Protein AF-A0A950E683-F1 (afdb_monomer_lite)

pLDDT: mean 84.36, std 10.85, range [48.56, 94.44]

Structure (mmCIF, N/CA/C/O backbone):
data_AF-A0A950E683-F1
#
_entry.id   AF-A0A950E683-F1
#
loop_
_atom_site.group_PDB
_atom_site.id
_atom_site.type_symbol
_atom_site.label_atom_id
_atom_site.label_alt_id
_atom_site.label_comp_id
_atom_site.label_asym_id
_atom_site.label_entity_id
_atom_site.label_seq_id
_atom_site.pdbx_PDB_ins_code
_atom_site.Cartn_x
_atom_site.Cartn_y
_atom_site.Cartn_z
_atom_site.occupancy
_atom_site.B_iso_or_equiv
_atom_site.auth_seq_id
_atom_site.auth_comp_id
_atom_site.auth_asym_id
_atom_site.auth_atom_id
_atom_site.pdbx_PDB_model_num
ATOM 1 N N . MET A 1 1 ? -3.945 24.195 -5.633 1.00 48.56 1 MET A N 1
ATOM 2 C CA . MET A 1 1 ? -3.855 22.769 -5.256 1.00 48.56 1 MET A CA 1
ATOM 3 C C . MET A 1 1 ? -3.554 21.998 -6.530 1.00 48.56 1 MET A C 1
ATOM 5 O O . MET A 1 1 ? -4.287 22.185 -7.491 1.00 48.56 1 MET A O 1
ATOM 9 N N . LYS A 1 2 ? -2.437 21.269 -6.608 1.00 57.09 2 LYS A N 1
ATOM 10 C CA . LYS A 1 2 ? -2.063 20.522 -7.818 1.00 57.09 2 LYS A CA 1
ATOM 11 C C . LYS A 1 2 ? -2.545 19.085 -7.633 1.00 57.09 2 LYS A C 1
ATOM 13 O O . LYS A 1 2 ? -2.053 18.400 -6.746 1.00 57.09 2 LYS A O 1
ATOM 18 N N . GLU A 1 3 ? -3.543 18.675 -8.403 1.00 70.06 3 GLU A N 1
ATOM 19 C CA . GLU A 1 3 ? -4.022 17.294 -8.418 1.00 70.06 3 GLU A CA 1
ATOM 20 C C . GLU A 1 3 ? -3.090 16.468 -9.311 1.00 70.06 3 GLU A C 1
ATOM 22 O O . GLU A 1 3 ? -2.815 16.848 -10.450 1.00 70.06 3 GLU A O 1
ATOM 27 N N . LEU A 1 4 ? -2.543 15.378 -8.773 1.00 67.19 4 LEU A N 1
ATOM 28 C CA . LEU A 1 4 ? -1.697 14.446 -9.512 1.00 67.19 4 LEU A CA 1
ATOM 29 C C . LEU A 1 4 ? -2.489 13.159 -9.714 1.00 67.19 4 LEU A C 1
ATOM 31 O O . LEU A 1 4 ? -2.828 12.480 -8.748 1.00 67.19 4 LEU A O 1
ATOM 35 N N . GLN A 1 5 ? -2.779 12.841 -10.971 1.00 79.75 5 GLN A N 1
ATOM 36 C CA . GLN A 1 5 ? -3.411 11.588 -11.365 1.00 79.75 5 GLN A CA 1
ATOM 37 C C . GLN A 1 5 ? -2.402 10.750 -12.149 1.00 79.75 5 GLN A C 1
ATOM 39 O O . GLN A 1 5 ? -1.662 11.272 -12.983 1.00 79.75 5 GLN A O 1
ATOM 44 N N . GLY A 1 6 ? -2.374 9.449 -11.876 1.00 78.19 6 GLY A N 1
ATOM 45 C CA . GLY A 1 6 ? -1.516 8.489 -12.558 1.00 78.19 6 GLY A CA 1
ATOM 46 C C . GLY A 1 6 ? -2.258 7.179 -12.773 1.00 78.19 6 GLY A C 1
ATOM 47 O O . GLY A 1 6 ? -3.101 6.791 -11.964 1.00 78.19 6 GLY A O 1
ATOM 48 N N . ARG A 1 7 ? -1.951 6.500 -13.877 1.00 87.56 7 ARG A N 1
ATOM 49 C CA . ARG A 1 7 ? -2.482 5.176 -14.195 1.00 87.56 7 ARG A CA 1
ATOM 50 C C . ARG A 1 7 ? -1.352 4.307 -14.727 1.00 87.56 7 ARG A C 1
ATOM 52 O O . ARG A 1 7 ? -0.610 4.742 -15.600 1.00 87.56 7 ARG A O 1
ATOM 59 N N . ALA A 1 8 ? -1.273 3.084 -14.223 1.00 84.31 8 ALA A N 1
ATOM 60 C CA . ALA A 1 8 ? -0.429 2.024 -14.754 1.00 84.31 8 ALA A CA 1
ATOM 61 C C . ALA A 1 8 ? -1.294 0.784 -15.001 1.00 84.31 8 ALA A C 1
ATOM 63 O O . ALA A 1 8 ? -2.303 0.576 -14.322 1.00 84.31 8 ALA A O 1
ATOM 64 N N . THR A 1 9 ? -0.921 -0.012 -15.995 1.00 88.12 9 THR A N 1
ATOM 65 C CA . THR A 1 9 ? -1.601 -1.258 -16.359 1.00 88.12 9 THR A CA 1
ATOM 66 C C . THR A 1 9 ? -0.556 -2.308 -16.692 1.00 88.12 9 THR A C 1
ATOM 68 O O . THR A 1 9 ? 0.447 -1.986 -17.325 1.00 88.12 9 THR A O 1
ATOM 71 N N . GLY A 1 10 ? -0.808 -3.549 -16.291 1.00 87.25 10 GLY A N 1
ATOM 72 C CA . GLY A 1 10 ? -0.002 -4.709 -16.651 1.00 87.25 10 GLY A CA 1
ATOM 73 C C . GLY A 1 10 ? -0.911 -5.896 -16.944 1.00 87.25 10 GLY A C 1
ATOM 74 O O . GLY A 1 10 ? -2.031 -5.956 -16.432 1.00 87.25 10 GLY A O 1
ATOM 75 N N . GLU A 1 11 ? -0.430 -6.810 -17.778 1.00 90.75 11 GLU A N 1
ATOM 76 C CA . GLU A 1 11 ? -1.111 -8.058 -18.116 1.00 90.75 11 GLU A CA 1
ATOM 77 C C . GLU A 1 11 ? -0.348 -9.226 -17.490 1.00 90.75 11 GLU A C 1
ATOM 79 O O . GLU A 1 11 ? 0.883 -9.263 -17.519 1.00 90.75 11 GLU A O 1
ATOM 84 N N . LEU A 1 12 ? -1.087 -10.158 -16.892 1.00 88.88 12 LEU A N 1
ATOM 85 C CA . LEU A 1 12 ? -0.560 -11.362 -16.260 1.00 88.88 12 LEU A CA 1
ATOM 86 C C . LEU A 1 12 ? -1.354 -12.557 -16.780 1.00 88.88 12 LEU A C 1
ATOM 88 O O . LEU A 1 12 ? -2.584 -12.508 -16.811 1.00 88.88 12 LEU A O 1
ATOM 92 N N . ASP A 1 13 ? -0.657 -13.631 -17.143 1.00 94.44 13 ASP A N 1
ATOM 93 C CA . ASP A 1 13 ? -1.272 -14.910 -17.513 1.00 94.44 13 ASP A CA 1
ATOM 94 C C . ASP A 1 13 ? -1.593 -15.727 -16.250 1.00 94.44 13 ASP 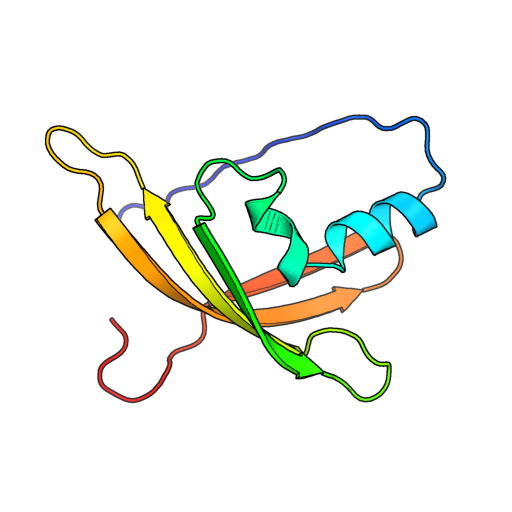A C 1
ATOM 96 O O . ASP A 1 13 ? -1.003 -16.770 -15.979 1.00 94.44 13 ASP A O 1
ATOM 100 N N . LEU A 1 14 ? -2.465 -15.169 -15.404 1.00 92.44 14 LEU A N 1
ATOM 101 C CA . LEU A 1 14 ? -2.913 -15.754 -14.141 1.00 92.44 14 LEU A CA 1
ATOM 102 C C . LEU A 1 14 ? -4.431 -15.575 -13.980 1.00 92.44 14 LEU A C 1
ATOM 104 O O . LEU A 1 14 ? -4.993 -14.581 -14.458 1.00 92.44 14 LEU A O 1
ATOM 108 N N . PRO A 1 15 ? -5.122 -16.485 -13.268 1.00 93.38 15 PRO A N 1
ATOM 109 C CA . PRO A 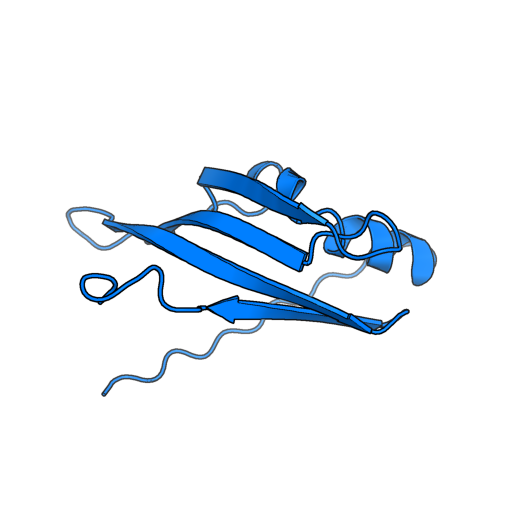1 15 ? -6.528 -16.304 -12.929 1.00 93.38 15 PRO A CA 1
ATOM 110 C C . PRO A 1 15 ? -6.773 -14.986 -12.168 1.00 93.38 15 PRO A C 1
ATOM 112 O O . PRO A 1 15 ? -5.956 -14.605 -11.325 1.00 93.38 15 PRO A O 1
ATOM 115 N N . PRO A 1 16 ? -7.924 -14.310 -12.366 1.00 91.25 16 PRO A N 1
ATOM 116 C CA . PRO A 1 16 ? -8.223 -13.044 -11.690 1.00 91.25 16 PRO A CA 1
ATOM 117 C C . PRO A 1 16 ? -8.117 -13.095 -10.161 1.00 91.25 16 PRO A C 1
ATOM 119 O O . PRO A 1 16 ? -7.703 -12.115 -9.546 1.00 91.25 16 PRO A O 1
ATOM 122 N N . ASP A 1 17 ? -8.458 -14.229 -9.546 1.00 91.12 17 ASP A N 1
ATOM 123 C CA . ASP A 1 17 ? -8.343 -14.403 -8.096 1.00 91.12 17 ASP A CA 1
ATOM 124 C C . ASP A 1 17 ? -6.883 -14.421 -7.620 1.00 91.12 17 ASP A C 1
ATOM 126 O O . ASP A 1 17 ? -6.589 -13.881 -6.558 1.00 91.12 17 ASP A O 1
ATOM 130 N N . GLU A 1 18 ? -5.953 -14.965 -8.407 1.00 91.56 18 GLU A N 1
ATOM 131 C CA . GLU A 1 18 ? -4.523 -14.954 -8.075 1.00 91.56 18 GLU A CA 1
ATOM 132 C C . GLU A 1 18 ? -3.925 -13.556 -8.251 1.00 91.56 18 GLU A C 1
ATOM 134 O O . GLU A 1 18 ? -3.213 -13.069 -7.371 1.00 91.56 18 GLU A O 1
ATOM 139 N N . CYS A 1 19 ? -4.299 -12.855 -9.328 1.00 91.25 19 CYS A N 1
ATOM 140 C CA . CYS A 1 19 ? -3.980 -11.436 -9.506 1.00 91.25 19 CYS A CA 1
ATOM 141 C C . CYS A 1 19 ? -4.496 -10.592 -8.333 1.00 91.25 19 CYS A C 1
ATOM 143 O O . CYS A 1 19 ? -3.810 -9.691 -7.848 1.00 91.25 19 CYS A O 1
ATOM 145 N N . PHE A 1 20 ? -5.700 -10.899 -7.847 1.00 91.19 20 PHE A N 1
ATOM 146 C CA . PHE A 1 20 ? -6.263 -10.239 -6.682 1.00 91.19 20 PHE A CA 1
ATOM 147 C C . PHE A 1 20 ? -5.438 -10.497 -5.420 1.00 91.19 20 PHE A C 1
ATOM 149 O O . PHE A 1 20 ? -5.190 -9.548 -4.681 1.00 91.19 20 PHE A O 1
ATOM 156 N N . GLU A 1 21 ? -5.008 -11.734 -5.153 1.00 90.38 21 GLU A N 1
ATOM 157 C CA . GLU A 1 21 ? -4.170 -12.025 -3.980 1.00 90.38 21 GLU A CA 1
ATOM 158 C C . GLU A 1 21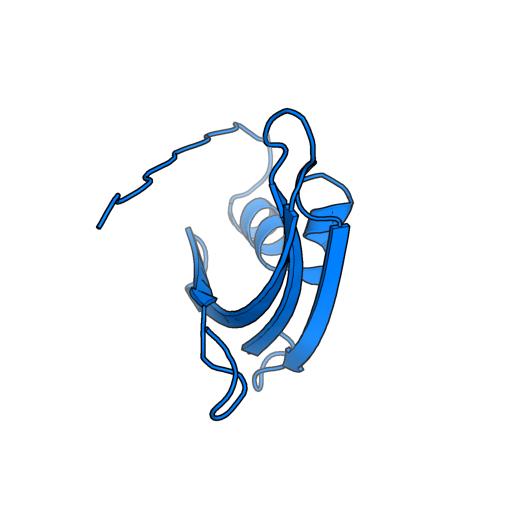 ? -2.815 -11.306 -4.045 1.00 90.38 21 GLU A C 1
ATOM 160 O O . GLU A 1 21 ? -2.361 -10.784 -3.027 1.00 90.38 21 GLU A O 1
ATOM 165 N N . L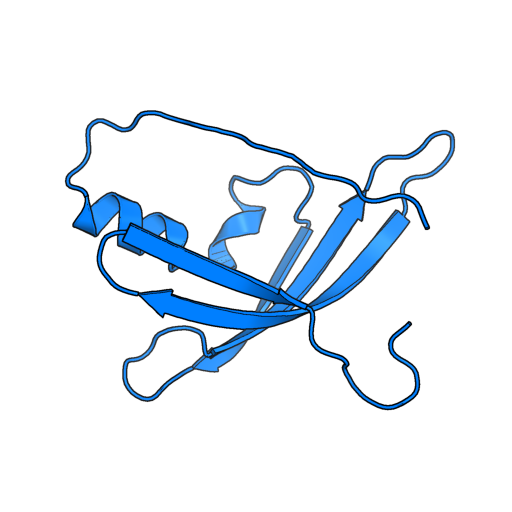EU A 1 22 ? -2.204 -11.204 -5.234 1.00 89.50 22 LEU A N 1
ATOM 166 C CA . LEU A 1 22 ? -0.964 -10.443 -5.437 1.00 89.50 22 LEU A CA 1
ATOM 167 C C . LEU A 1 22 ? -1.131 -8.972 -5.048 1.00 89.50 22 LEU A C 1
ATOM 169 O O . LEU A 1 22 ? -0.313 -8.422 -4.313 1.00 89.50 22 LEU A O 1
ATOM 173 N N . LEU A 1 23 ? -2.213 -8.345 -5.509 1.00 90.00 23 LEU A N 1
ATOM 174 C CA . LEU A 1 23 ? -2.519 -6.961 -5.161 1.00 90.00 23 LEU A CA 1
ATOM 175 C C . LEU A 1 23 ? -2.964 -6.834 -3.689 1.00 90.00 23 LEU A C 1
ATOM 177 O O . LEU A 1 23 ? -2.739 -5.808 -3.057 1.00 90.00 23 LEU A O 1
ATOM 181 N N . ALA A 1 24 ? -3.622 -7.843 -3.111 1.00 90.81 24 ALA A N 1
ATOM 182 C CA . ALA A 1 24 ? -4.129 -7.777 -1.737 1.00 90.81 24 ALA A CA 1
ATOM 183 C C . ALA A 1 24 ? -3.011 -7.859 -0.689 1.00 90.81 24 ALA A C 1
ATOM 185 O O . ALA A 1 24 ? -3.198 -7.378 0.433 1.00 90.81 24 ALA A O 1
ATOM 186 N N . ALA A 1 25 ? -1.865 -8.437 -1.055 1.00 91.00 25 ALA A N 1
ATOM 187 C CA . ALA A 1 25 ? -0.661 -8.530 -0.238 1.00 91.00 25 ALA A CA 1
ATOM 188 C C . ALA A 1 25 ? 0.121 -7.202 -0.232 1.00 91.00 25 ALA A C 1
ATOM 190 O O . ALA A 1 25 ? 1.252 -7.118 -0.715 1.00 91.00 25 ALA A O 1
ATOM 191 N N . VAL A 1 26 ? -0.496 -6.144 0.303 1.00 91.94 26 VAL A N 1
ATOM 192 C CA . VAL A 1 26 ? 0.057 -4.775 0.307 1.00 91.94 26 VAL A CA 1
ATOM 193 C C . VAL A 1 26 ? 1.426 -4.680 0.983 1.00 91.94 26 VAL A C 1
ATOM 195 O O . VAL A 1 26 ? 2.249 -3.860 0.594 1.00 91.94 26 VAL A O 1
ATOM 198 N N . GLU A 1 27 ? 1.707 -5.542 1.961 1.00 92.19 27 GLU A N 1
ATOM 199 C CA . GLU A 1 27 ? 3.002 -5.644 2.638 1.00 92.19 27 GLU A CA 1
ATOM 200 C C . GLU A 1 27 ? 4.153 -6.032 1.704 1.00 92.19 27 GLU A C 1
ATOM 202 O O . GLU A 1 27 ? 5.306 -5.733 1.996 1.00 92.19 27 GLU A O 1
ATOM 207 N N . ARG A 1 28 ? 3.841 -6.667 0.570 1.00 93.25 28 ARG A N 1
ATOM 208 C CA . ARG A 1 28 ? 4.813 -7.107 -0.437 1.00 93.25 28 ARG A CA 1
ATOM 209 C C . ARG A 1 28 ? 5.019 -6.097 -1.557 1.00 93.25 28 ARG A C 1
ATOM 211 O O . ARG A 1 28 ? 5.788 -6.350 -2.474 1.00 93.25 28 ARG A O 1
ATOM 218 N N . TYR A 1 29 ? 4.327 -4.961 -1.524 1.00 93.00 29 TYR A N 1
ATOM 219 C CA . TYR A 1 29 ? 4.477 -3.930 -2.550 1.00 93.00 29 TYR A CA 1
ATOM 220 C C . TYR A 1 29 ? 5.922 -3.434 -2.720 1.00 93.00 29 TYR A C 1
ATOM 222 O O . TYR A 1 29 ? 6.310 -3.229 -3.868 1.00 93.00 29 TYR A O 1
ATOM 230 N N . PRO A 1 30 ? 6.750 -3.289 -1.663 1.00 93.75 30 PRO A N 1
ATOM 231 C CA . PRO A 1 30 ? 8.157 -2.921 -1.833 1.00 93.75 30 PRO A CA 1
ATOM 232 C C . PRO A 1 30 ? 8.964 -3.880 -2.719 1.00 93.75 30 PRO A C 1
ATOM 234 O O . PRO A 1 30 ? 9.968 -3.467 -3.293 1.00 93.75 30 PRO A O 1
ATOM 237 N N . ASP A 1 31 ? 8.523 -5.133 -2.878 1.00 92.94 31 ASP A N 1
ATOM 238 C CA . ASP A 1 31 ? 9.211 -6.119 -3.716 1.00 92.94 31 ASP A CA 1
ATOM 239 C C . ASP A 1 31 ? 9.124 -5.770 -5.216 1.00 92.94 31 ASP A C 1
ATOM 241 O O . ASP A 1 31 ? 9.935 -6.250 -6.006 1.00 92.94 31 ASP A O 1
ATOM 245 N N . TRP A 1 32 ? 8.127 -4.976 -5.633 1.00 88.62 32 TRP A N 1
ATOM 246 C CA . TRP A 1 32 ? 7.832 -4.738 -7.055 1.00 88.62 32 TRP A CA 1
ATOM 247 C C . TRP A 1 32 ? 7.342 -3.320 -7.402 1.00 88.62 32 TRP A C 1
ATOM 249 O O . TRP A 1 32 ? 7.185 -3.004 -8.580 1.00 88.62 32 TRP A O 1
ATOM 259 N N . ILE A 1 33 ? 7.132 -2.441 -6.417 1.00 87.38 33 ILE A N 1
ATOM 260 C CA . ILE A 1 33 ? 6.810 -1.022 -6.613 1.00 87.38 33 ILE A CA 1
ATOM 261 C C . ILE A 1 33 ? 8.024 -0.175 -6.224 1.00 87.38 33 ILE A C 1
ATOM 263 O O . ILE A 1 33 ? 8.264 0.081 -5.048 1.00 87.38 33 ILE A O 1
ATOM 267 N N . GLU A 1 34 ? 8.756 0.327 -7.219 1.00 86.94 34 GLU A N 1
ATOM 268 C CA . GLU A 1 34 ? 10.070 0.974 -7.042 1.00 86.94 34 GLU A CA 1
ATOM 269 C C . GLU A 1 34 ? 10.094 2.160 -6.062 1.00 86.94 34 GLU A C 1
ATOM 271 O O . GLU A 1 34 ? 11.086 2.391 -5.368 1.00 86.94 34 GLU A O 1
ATOM 276 N N . PHE A 1 35 ? 9.011 2.934 -6.000 1.00 87.19 35 PHE A N 1
ATOM 277 C CA . PHE A 1 35 ? 8.906 4.094 -5.113 1.00 87.19 35 PHE A CA 1
ATOM 278 C C . PHE A 1 35 ? 8.415 3.738 -3.703 1.00 87.19 35 PHE A C 1
ATOM 280 O O . PHE A 1 35 ? 8.435 4.590 -2.818 1.00 87.19 35 PHE A O 1
ATOM 287 N N . MET A 1 36 ? 7.970 2.505 -3.457 1.00 89.88 36 MET A N 1
ATOM 288 C CA . MET A 1 36 ? 7.503 2.066 -2.145 1.00 89.88 36 MET A CA 1
ATOM 289 C C . MET A 1 36 ? 8.651 1.400 -1.389 1.00 89.88 36 MET A C 1
ATOM 291 O O . MET A 1 36 ? 9.147 0.356 -1.788 1.00 89.88 36 MET A O 1
ATOM 295 N N . ARG A 1 37 ? 9.103 2.022 -0.300 1.00 91.56 37 ARG A N 1
ATOM 296 C CA . ARG A 1 37 ? 10.271 1.554 0.461 1.00 91.56 37 ARG A CA 1
ATOM 297 C C . ARG A 1 37 ? 9.912 0.515 1.504 1.00 91.56 37 ARG A C 1
ATOM 299 O O . ARG A 1 37 ? 10.613 -0.475 1.652 1.00 91.56 37 ARG A O 1
ATOM 306 N N . GLU A 1 38 ? 8.827 0.756 2.224 1.00 93.06 38 GLU A N 1
ATOM 307 C CA . GLU A 1 38 ? 8.393 -0.093 3.328 1.00 93.06 38 GLU A CA 1
ATOM 308 C C . GLU A 1 38 ? 6.872 -0.093 3.392 1.00 93.06 38 GLU A C 1
ATOM 310 O O . GLU A 1 38 ? 6.235 0.932 3.125 1.00 93.06 38 GLU A O 1
ATOM 315 N N . VAL A 1 39 ? 6.299 -1.229 3.787 1.00 93.88 39 VAL A N 1
ATOM 316 C CA . VAL A 1 39 ? 4.887 -1.347 4.146 1.00 93.88 39 VAL A CA 1
ATOM 317 C C . VAL A 1 39 ? 4.760 -2.234 5.377 1.00 93.88 39 VAL A C 1
ATOM 319 O O . VAL A 1 39 ? 5.255 -3.355 5.412 1.00 93.88 39 VAL A O 1
ATOM 322 N N . GLU A 1 40 ? 4.054 -1.738 6.383 1.00 93.56 40 GLU A N 1
ATOM 323 C CA . GLU A 1 40 ? 3.746 -2.447 7.617 1.00 93.56 40 GLU A CA 1
ATOM 324 C C . GLU A 1 40 ? 2.231 -2.503 7.804 1.00 93.56 40 GLU A C 1
ATOM 326 O O . GLU A 1 40 ? 1.558 -1.473 7.869 1.00 93.56 40 GLU A O 1
ATOM 331 N N . VAL A 1 41 ? 1.675 -3.708 7.911 1.00 92.19 41 VAL A N 1
ATOM 332 C CA . VAL A 1 41 ? 0.245 -3.902 8.181 1.00 92.19 41 VAL A CA 1
ATOM 333 C C . VAL A 1 41 ? -0.006 -3.737 9.678 1.00 92.19 41 VAL A C 1
ATOM 335 O O . VAL A 1 41 ? 0.474 -4.532 10.482 1.00 92.19 41 VAL A O 1
ATOM 338 N N . LEU A 1 42 ? -0.775 -2.709 10.039 1.00 90.31 42 LEU A N 1
ATOM 339 C CA . LEU A 1 42 ? -1.062 -2.329 11.426 1.00 90.31 42 LEU A CA 1
ATOM 340 C C . LEU A 1 42 ? -2.249 -3.101 12.002 1.00 90.31 42 LEU A C 1
ATOM 342 O O . LEU A 1 42 ? -2.251 -3.467 13.174 1.00 90.31 42 LEU A O 1
ATOM 346 N N . ASP A 1 43 ? -3.267 -3.346 11.178 1.00 87.25 43 ASP A N 1
ATOM 347 C CA . ASP A 1 43 ? -4.388 -4.203 11.535 1.00 87.25 43 ASP A CA 1
ATOM 348 C C . ASP A 1 43 ? -4.817 -5.069 10.351 1.00 87.25 43 ASP A C 1
ATOM 350 O O . ASP A 1 43 ? -4.554 -4.773 9.180 1.00 87.25 43 ASP A O 1
ATOM 354 N N . ARG A 1 44 ? -5.492 -6.168 10.680 1.00 83.00 44 ARG A N 1
ATOM 355 C CA . ARG A 1 44 ? -6.167 -7.016 9.707 1.00 83.00 44 ARG A CA 1
ATOM 356 C C . ARG A 1 44 ? -7.656 -7.036 10.019 1.00 83.00 44 ARG A C 1
ATOM 358 O O . ARG A 1 44 ? -8.057 -7.195 11.171 1.00 83.00 44 ARG A O 1
ATOM 365 N N . GLU A 1 45 ? -8.481 -6.929 8.987 1.00 73.19 45 GLU A N 1
ATOM 366 C CA . GLU A 1 45 ? -9.915 -7.165 9.082 1.00 73.19 45 GLU A CA 1
ATOM 367 C C . GLU A 1 45 ? -10.205 -8.628 9.469 1.00 73.19 45 GLU A C 1
ATOM 369 O O . GLU A 1 45 ? -9.355 -9.517 9.357 1.00 73.19 45 GLU A O 1
ATOM 374 N N . ARG A 1 46 ? -11.462 -8.916 9.842 1.00 63.88 46 ARG A N 1
ATOM 375 C CA . ARG A 1 46 ? -11.961 -10.220 10.343 1.00 63.88 46 ARG A CA 1
ATOM 376 C C . ARG A 1 46 ? -11.751 -11.431 9.406 1.00 63.88 46 ARG A C 1
ATOM 378 O O . ARG A 1 46 ? -12.205 -12.526 9.717 1.00 63.88 46 ARG A O 1
ATOM 385 N N . ARG A 1 47 ? -11.114 -11.247 8.247 1.00 64.00 47 ARG A N 1
ATOM 386 C CA . ARG A 1 47 ? -10.796 -12.271 7.237 1.00 64.00 47 ARG A CA 1
ATOM 387 C C . ARG A 1 47 ? -9.294 -12.380 6.929 1.00 64.00 47 ARG A C 1
ATOM 389 O O . ARG A 1 47 ? -8.939 -12.941 5.901 1.00 64.00 47 ARG A O 1
ATOM 396 N N . GLY A 1 48 ? -8.425 -11.822 7.775 1.00 69.06 48 GLY A N 1
ATOM 397 C CA . GLY A 1 48 ? -6.967 -11.887 7.602 1.00 69.06 48 GLY A CA 1
ATOM 398 C C . GLY A 1 48 ? -6.404 -10.924 6.552 1.00 69.06 48 GLY A C 1
ATOM 399 O O . GLY A 1 48 ? -5.198 -10.919 6.321 1.00 69.06 48 GLY A O 1
ATOM 400 N N . LYS A 1 49 ? -7.251 -10.088 5.944 1.00 71.56 49 LYS A N 1
ATOM 401 C CA . LYS A 1 49 ? -6.832 -9.058 4.987 1.00 71.56 49 LYS A CA 1
ATOM 402 C C . LYS A 1 49 ? -6.399 -7.785 5.711 1.00 71.56 49 LYS A C 1
ATOM 404 O O . LYS A 1 49 ? -7.023 -7.473 6.722 1.00 71.56 49 LYS A O 1
ATOM 409 N N . PRO A 1 50 ? -5.398 -7.043 5.215 1.00 75.94 50 PRO A N 1
ATOM 410 C CA . PRO A 1 50 ? -5.013 -5.757 5.793 1.00 75.94 50 PRO A CA 1
ATOM 411 C C . PRO A 1 50 ? -6.212 -4.801 5.848 1.00 75.94 50 PRO A C 1
ATOM 413 O O . PRO A 1 50 ? -6.901 -4.648 4.841 1.00 75.94 50 PRO A O 1
ATOM 416 N N . GLY A 1 51 ? -6.470 -4.188 7.005 1.00 85.12 51 GLY A N 1
ATOM 417 C CA . GLY A 1 51 ? -7.465 -3.116 7.152 1.00 85.12 51 GLY A CA 1
ATOM 418 C C . GLY A 1 51 ? -6.807 -1.739 7.271 1.00 85.12 51 GLY A C 1
ATOM 419 O O . GLY A 1 51 ? -7.291 -0.753 6.706 1.00 85.12 51 GLY A O 1
ATOM 420 N N . ARG A 1 52 ? -5.636 -1.675 7.914 1.00 91.50 52 ARG A N 1
ATOM 421 C CA . ARG A 1 52 ? -4.760 -0.500 7.960 1.00 91.50 52 ARG A CA 1
ATOM 422 C C . ARG A 1 52 ? -3.305 -0.874 7.731 1.00 91.50 52 ARG A C 1
ATOM 424 O O . ARG A 1 52 ? -2.827 -1.887 8.238 1.00 91.50 52 ARG A O 1
ATOM 431 N N . ALA A 1 53 ? -2.587 -0.007 7.028 1.00 93.06 53 ALA A N 1
ATOM 432 C CA . ALA A 1 53 ? -1.154 -0.135 6.803 1.00 93.06 53 ALA A CA 1
ATOM 433 C C . ALA A 1 53 ? -0.437 1.211 6.958 1.00 93.06 53 ALA A C 1
ATOM 435 O O . ALA A 1 53 ? -1.000 2.266 6.660 1.00 93.06 53 ALA A O 1
ATOM 436 N N . ARG A 1 54 ? 0.817 1.161 7.400 1.00 93.81 54 ARG A N 1
ATOM 437 C CA . ARG A 1 54 ? 1.787 2.250 7.322 1.00 93.81 54 ARG A CA 1
ATOM 438 C C . ARG A 1 54 ? 2.688 1.996 6.120 1.00 93.81 54 ARG A C 1
ATOM 440 O O . ARG A 1 54 ? 3.139 0.872 5.942 1.00 93.81 54 ARG A O 1
ATOM 447 N N . ALA A 1 55 ? 2.959 3.011 5.310 1.00 92.69 55 ALA A N 1
ATOM 448 C CA . ALA A 1 55 ? 3.855 2.895 4.163 1.00 92.69 55 ALA A CA 1
ATOM 4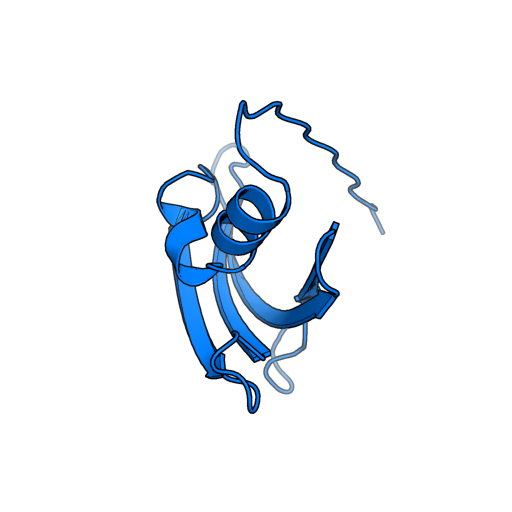49 C C . ALA A 1 55 ? 4.857 4.049 4.102 1.00 92.69 55 ALA A C 1
ATOM 451 O O . ALA A 1 55 ? 4.537 5.176 4.486 1.00 92.69 55 ALA A O 1
ATOM 452 N N . ALA A 1 56 ? 6.049 3.763 3.586 1.00 92.12 56 ALA A N 1
ATOM 453 C CA . ALA A 1 56 ? 7.061 4.751 3.239 1.00 92.12 56 ALA A CA 1
ATOM 454 C C . ALA A 1 56 ? 7.142 4.881 1.711 1.00 92.12 56 ALA A C 1
ATOM 456 O O . ALA A 1 56 ? 7.490 3.927 1.014 1.00 92.12 56 ALA A O 1
ATOM 457 N N . LEU A 1 57 ? 6.803 6.060 1.194 1.00 89.75 57 LEU A N 1
ATOM 458 C CA . LEU A 1 57 ? 6.817 6.387 -0.229 1.00 89.75 57 LEU A CA 1
ATOM 459 C C . LEU A 1 57 ? 7.978 7.336 -0.529 1.00 89.75 57 LEU A C 1
ATOM 461 O O . LEU A 1 57 ? 7.978 8.464 -0.046 1.00 89.75 57 LEU A O 1
ATOM 465 N N . HIS A 1 58 ? 8.920 6.911 -1.364 1.00 89.56 58 HIS A N 1
ATOM 466 C CA . HIS A 1 58 ? 9.994 7.752 -1.873 1.00 89.56 58 HIS A CA 1
ATOM 467 C C . HIS A 1 58 ? 9.568 8.407 -3.187 1.00 89.56 58 HIS A C 1
ATOM 469 O O . HIS A 1 58 ? 9.459 7.736 -4.213 1.00 89.56 58 HIS A O 1
ATOM 475 N N . ILE A 1 59 ? 9.351 9.721 -3.180 1.00 84.88 59 ILE A N 1
ATOM 476 C CA . ILE A 1 59 ? 9.107 10.480 -4.409 1.00 84.88 59 ILE A CA 1
ATOM 477 C C . ILE A 1 59 ? 10.428 11.115 -4.848 1.00 84.88 59 ILE A C 1
ATOM 479 O O . ILE A 1 59 ? 10.871 12.079 -4.213 1.00 84.88 59 ILE A O 1
ATOM 483 N N . PRO A 1 60 ? 11.060 10.627 -5.931 1.00 79.75 60 PRO A N 1
ATOM 484 C CA . PRO A 1 60 ? 12.249 11.267 -6.467 1.00 79.75 60 PRO A CA 1
ATOM 485 C C . PRO A 1 60 ? 11.868 12.643 -7.030 1.00 79.75 60 PRO A C 1
ATOM 487 O O . PRO A 1 60 ? 11.064 12.762 -7.954 1.00 79.75 60 PRO A O 1
ATOM 490 N N . GLN A 1 61 ? 12.437 13.700 -6.459 1.00 78.75 61 GLN A N 1
ATOM 491 C CA . GLN A 1 61 ? 12.376 15.067 -6.972 1.00 78.75 61 GLN A CA 1
ATOM 492 C C . GLN A 1 61 ? 13.810 15.604 -7.012 1.00 78.75 61 GLN A C 1
ATOM 494 O O . GLN A 1 61 ? 14.632 15.251 -6.177 1.00 78.75 61 GLN A O 1
ATOM 499 N N . SER A 1 62 ? 14.166 16.403 -8.015 1.00 59.06 62 SER A N 1
ATOM 500 C CA . SER A 1 62 ? 15.514 16.984 -8.097 1.00 59.06 62 SER A CA 1
ATOM 501 C C . SER A 1 62 ? 15.617 18.214 -7.186 1.00 59.06 62 SER A C 1
ATOM 503 O O . SER A 1 62 ? 14.684 19.019 -7.196 1.00 59.06 62 SER A O 1
ATOM 505 N N . PRO A 1 63 ? 16.731 18.443 -6.461 1.00 65.75 63 PRO A N 1
ATOM 506 C CA . PRO A 1 63 ? 17.932 17.604 -6.346 1.00 65.75 63 PRO A CA 1
ATOM 507 C C . PRO A 1 63 ? 17.857 16.536 -5.235 1.00 65.75 63 PRO A C 1
ATOM 509 O O . PRO A 1 63 ? 18.798 15.761 -5.083 1.00 65.75 63 PRO A O 1
ATOM 512 N N . PHE A 1 64 ? 16.761 16.481 -4.469 1.00 75.94 64 PHE A N 1
ATOM 513 C CA . PHE A 1 64 ? 16.569 15.542 -3.360 1.00 75.94 64 PHE A CA 1
ATOM 514 C C . PHE A 1 64 ? 15.167 14.920 -3.391 1.00 75.94 64 PHE A C 1
ATOM 516 O O . PHE A 1 64 ? 14.162 15.633 -3.432 1.00 75.94 64 PHE A O 1
ATOM 523 N N . GLY A 1 65 ? 15.093 13.586 -3.350 1.00 79.00 65 GLY A N 1
ATOM 524 C CA . GLY A 1 65 ? 13.829 12.874 -3.164 1.00 79.00 65 GLY A CA 1
ATOM 525 C C . GLY A 1 65 ? 13.246 13.117 -1.772 1.00 79.00 65 GLY A C 1
ATOM 526 O O . GLY A 1 65 ? 13.974 13.419 -0.829 1.00 79.00 65 GLY A O 1
ATOM 527 N N . THR A 1 66 ? 11.927 13.001 -1.645 1.00 84.50 66 THR A N 1
ATOM 528 C CA . THR A 1 66 ? 11.228 13.135 -0.360 1.00 84.50 66 THR A CA 1
ATOM 529 C C . THR A 1 66 ? 10.588 11.811 0.022 1.00 84.50 66 THR A C 1
ATOM 531 O O . THR A 1 66 ? 9.859 11.226 -0.780 1.00 84.50 66 THR A O 1
ATOM 534 N N . ASP A 1 67 ? 10.831 11.376 1.257 1.00 86.81 67 ASP A N 1
ATOM 535 C CA . ASP A 1 67 ? 10.158 10.222 1.843 1.00 86.81 67 ASP A CA 1
ATOM 536 C C . ASP A 1 67 ? 8.904 10.669 2.594 1.00 86.81 67 ASP A C 1
ATOM 538 O O . ASP A 1 67 ? 8.959 11.475 3.524 1.00 86.81 67 ASP A O 1
ATOM 542 N N . PHE A 1 68 ? 7.763 10.111 2.207 1.00 86.75 68 PHE A N 1
ATOM 543 C CA . PHE A 1 68 ? 6.481 10.332 2.855 1.00 86.75 68 PHE A CA 1
ATOM 544 C C . PHE A 1 68 ? 6.111 9.108 3.675 1.00 86.75 68 PHE A C 1
ATOM 546 O O . PHE A 1 68 ? 6.028 7.998 3.149 1.00 86.75 68 PHE A O 1
ATOM 553 N N . LYS A 1 69 ? 5.835 9.319 4.960 1.00 89.81 69 LYS A N 1
ATOM 554 C CA . LYS A 1 69 ? 5.203 8.309 5.808 1.00 89.81 69 LYS A CA 1
ATOM 555 C C . LYS A 1 69 ? 3.696 8.485 5.708 1.00 89.81 69 LYS A C 1
ATOM 557 O O . LYS A 1 69 ? 3.184 9.563 5.990 1.00 89.81 69 LYS A O 1
ATOM 562 N N . LEU A 1 70 ? 3.006 7.442 5.269 1.00 89.88 70 LEU A N 1
ATOM 563 C CA . LEU A 1 70 ? 1.571 7.457 5.016 1.00 89.88 70 LEU A CA 1
ATOM 564 C C . LEU A 1 70 ? 0.879 6.399 5.863 1.00 89.88 70 LEU A C 1
ATOM 566 O O . LEU A 1 70 ? 1.357 5.270 5.971 1.00 89.88 70 LEU A O 1
ATOM 570 N N . PHE A 1 71 ? -0.294 6.746 6.377 1.00 91.75 71 PHE A N 1
ATOM 571 C CA . PHE A 1 71 ? -1.232 5.793 6.951 1.00 91.75 71 PHE A CA 1
ATOM 572 C C . PHE A 1 71 ? -2.343 5.570 5.953 1.00 91.75 71 PHE A C 1
ATOM 574 O O . PHE A 1 71 ? -2.906 6.519 5.416 1.00 91.75 71 PHE A O 1
ATOM 581 N N . MET A 1 72 ? -2.640 4.311 5.670 1.00 92.44 72 MET A N 1
ATOM 582 C CA . MET A 1 72 ? -3.596 3.927 4.646 1.00 92.44 72 MET A CA 1
ATOM 583 C C . MET A 1 72 ? -4.671 3.044 5.258 1.00 92.44 72 MET A C 1
ATOM 585 O O . MET A 1 72 ? -4.367 2.042 5.904 1.00 92.44 72 MET A O 1
ATOM 589 N N . ALA A 1 73 ? -5.930 3.399 5.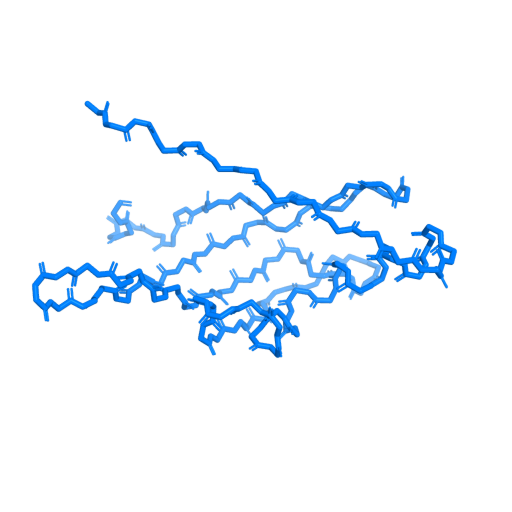019 1.00 92.38 73 ALA A N 1
ATOM 590 C CA . ALA A 1 73 ? -7.019 2.444 5.092 1.00 92.38 73 ALA A CA 1
ATOM 591 C C . ALA A 1 73 ? -6.965 1.568 3.837 1.00 92.38 73 ALA A C 1
ATOM 593 O O . ALA A 1 73 ? -6.931 2.083 2.715 1.00 92.38 73 ALA A O 1
ATOM 594 N N . VAL A 1 74 ? -6.961 0.256 4.036 1.00 92.62 74 VAL A N 1
ATOM 595 C CA . VAL A 1 74 ? -6.938 -0.740 2.969 1.00 92.62 74 VAL A CA 1
ATOM 596 C C . VAL A 1 74 ? -8.331 -1.336 2.870 1.00 92.62 74 VAL A C 1
ATOM 598 O O . VAL A 1 74 ? -8.840 -1.911 3.826 1.00 92.62 74 VAL A O 1
ATOM 601 N N . ARG A 1 75 ? -8.979 -1.178 1.716 1.00 91.12 75 ARG A N 1
ATOM 602 C CA . ARG A 1 75 ? -10.294 -1.772 1.453 1.00 91.12 75 ARG A CA 1
ATOM 603 C C . ARG A 1 75 ? -10.204 -2.703 0.271 1.00 91.12 75 ARG A C 1
ATOM 605 O O . ARG A 1 75 ? -9.679 -2.333 -0.775 1.00 91.12 75 ARG A O 1
ATOM 612 N N . THR A 1 76 ? -10.775 -3.892 0.412 1.00 89.88 76 THR A N 1
ATOM 613 C CA . THR A 1 76 ? -10.772 -4.882 -0.663 1.00 89.88 76 THR A CA 1
ATOM 614 C C . THR A 1 76 ? -12.191 -5.253 -1.074 1.00 89.88 76 THR A C 1
ATOM 616 O O . THR A 1 76 ? -13.045 -5.541 -0.238 1.00 89.88 76 THR A O 1
ATOM 619 N N . LYS A 1 77 ? -12.447 -5.272 -2.382 1.00 89.12 77 LYS A N 1
ATOM 620 C CA . LYS A 1 77 ? -13.686 -5.763 -2.985 1.00 89.12 77 LYS A CA 1
ATOM 621 C C . LYS A 1 77 ? -13.316 -6.826 -4.009 1.00 89.12 77 LYS A C 1
ATOM 623 O O . LYS A 1 77 ? -12.869 -6.518 -5.113 1.00 89.12 77 LYS A O 1
ATOM 628 N N . ARG A 1 78 ? -13.483 -8.091 -3.617 1.00 83.12 78 ARG A N 1
ATOM 629 C CA . ARG A 1 78 ? -13.190 -9.222 -4.502 1.00 83.12 78 ARG A CA 1
ATOM 630 C C . ARG A 1 78 ? -14.085 -9.210 -5.753 1.00 83.12 78 ARG A C 1
ATOM 632 O O . ARG A 1 78 ? -15.229 -8.759 -5.661 1.00 83.12 78 ARG A O 1
ATOM 639 N N . PRO A 1 79 ? -13.590 -9.756 -6.877 1.00 80.88 79 PRO A N 1
ATOM 640 C CA . PRO A 1 79 ? -12.192 -10.133 -7.131 1.00 80.88 79 PRO A CA 1
ATOM 641 C C . PRO A 1 79 ? -11.367 -8.985 -7.746 1.00 80.88 79 PRO A C 1
ATOM 643 O O . PRO A 1 79 ? -10.230 -9.191 -8.129 1.00 80.88 79 PRO A O 1
ATOM 646 N N . GLY A 1 80 ? -11.921 -7.778 -7.902 1.00 85.62 80 GLY A N 1
ATOM 647 C CA . GLY A 1 80 ? -11.376 -6.820 -8.874 1.00 85.62 80 GLY A CA 1
ATOM 648 C C . GLY A 1 80 ? -10.763 -5.541 -8.321 1.00 85.62 80 GLY A C 1
ATOM 649 O O . GLY A 1 80 ? -10.253 -4.750 -9.108 1.00 85.62 80 GLY A O 1
ATOM 650 N N . MET A 1 81 ? -10.869 -5.259 -7.020 1.00 90.56 81 MET A N 1
ATOM 651 C CA . MET A 1 81 ? -10.520 -3.924 -6.538 1.00 90.56 81 MET A CA 1
ATOM 652 C C . MET A 1 81 ? -9.917 -3.917 -5.145 1.00 90.56 81 MET A C 1
ATOM 654 O O . MET A 1 81 ? -10.462 -4.487 -4.196 1.00 90.56 81 MET A O 1
ATOM 658 N N . ILE A 1 82 ? -8.815 -3.186 -5.030 1.00 91.12 82 ILE A N 1
ATOM 659 C CA . ILE A 1 82 ? -8.167 -2.839 -3.774 1.00 91.12 82 ILE A CA 1
ATOM 660 C C . ILE A 1 82 ? -7.976 -1.332 -3.781 1.00 91.12 82 ILE A C 1
ATOM 662 O O . ILE A 1 82 ? -7.459 -0.758 -4.736 1.00 91.12 82 ILE A O 1
ATOM 666 N N . THR A 1 83 ? -8.454 -0.687 -2.728 1.00 93.00 83 THR A N 1
ATOM 667 C CA . THR A 1 83 ? -8.383 0.758 -2.555 1.00 93.00 83 THR A CA 1
ATOM 668 C C . THR A 1 83 ? -7.500 1.057 -1.358 1.00 93.00 83 THR A C 1
ATOM 670 O O . THR A 1 83 ? -7.780 0.601 -0.249 1.00 93.00 83 THR A O 1
ATOM 673 N N . LEU A 1 84 ? -6.452 1.842 -1.595 1.00 91.81 84 LEU A N 1
ATOM 674 C CA . LEU A 1 84 ? -5.604 2.417 -0.560 1.00 91.81 84 LEU A CA 1
ATOM 675 C C . LEU A 1 84 ? -5.987 3.885 -0.411 1.00 91.81 84 LEU A C 1
ATOM 677 O O . LEU A 1 84 ? -5.848 4.668 -1.350 1.00 91.81 84 LEU A O 1
ATOM 681 N N . THR A 1 85 ? -6.514 4.260 0.748 1.00 91.94 85 THR A N 1
ATOM 682 C CA . THR A 1 85 ? -6.910 5.643 1.034 1.00 91.94 85 THR A CA 1
ATOM 683 C C . THR A 1 85 ? -6.047 6.175 2.157 1.00 91.94 85 THR A C 1
ATOM 685 O O . THR A 1 85 ? -6.061 5.608 3.248 1.00 91.94 85 THR A O 1
ATOM 688 N N . ARG A 1 86 ? -5.315 7.267 1.909 1.00 89.62 86 ARG A N 1
ATOM 689 C CA . ARG A 1 86 ? -4.579 7.958 2.969 1.00 89.62 86 ARG A CA 1
ATOM 690 C C . ARG A 1 86 ? -5.554 8.388 4.070 1.00 89.62 86 ARG A C 1
ATOM 692 O O . ARG A 1 86 ? -6.596 8.972 3.781 1.00 89.62 86 ARG A O 1
ATOM 699 N N . VAL A 1 87 ? -5.202 8.112 5.316 1.00 89.69 87 VAL A N 1
ATOM 700 C CA . VAL A 1 87 ? -5.904 8.561 6.521 1.00 89.69 87 VAL A CA 1
ATOM 701 C C . VAL A 1 87 ? -4.933 9.342 7.396 1.00 89.69 87 VAL A C 1
ATOM 703 O O . VAL A 1 87 ? -3.736 9.079 7.350 1.00 89.69 87 VAL A O 1
ATOM 706 N N . GLN A 1 88 ? -5.445 10.287 8.183 1.00 83.50 88 GLN A N 1
ATOM 707 C CA . GLN A 1 88 ? -4.619 11.042 9.124 1.00 83.50 88 GLN A CA 1
ATOM 708 C C . GLN A 1 88 ? -4.221 10.174 10.322 1.00 83.50 88 GLN A C 1
ATOM 710 O O . GLN A 1 88 ? -5.085 9.612 11.001 1.00 83.50 88 GLN A O 1
ATOM 715 N N . GLU A 1 89 ? -2.931 10.116 10.636 1.00 73.88 89 GLU A N 1
ATOM 716 C CA . GLU A 1 89 ? -2.424 9.627 11.916 1.00 73.88 89 GLU A CA 1
ATOM 717 C C . GLU A 1 89 ? -2.265 10.781 12.912 1.00 73.88 89 GLU A C 1
ATOM 719 O O . GLU A 1 89 ? -1.183 11.292 13.197 1.00 73.88 89 GLU A O 1
ATOM 724 N N . GLY A 1 90 ? -3.402 11.196 13.468 1.00 66.06 90 GLY A N 1
ATOM 725 C CA . GLY A 1 90 ? -3.446 12.199 14.523 1.00 66.06 90 GLY A CA 1
ATOM 726 C C . GLY A 1 90 ? -3.211 13.640 14.043 1.00 66.06 90 GLY A C 1
ATOM 727 O O . GLY A 1 90 ? -3.068 13.913 12.854 1.00 66.06 90 GLY A O 1
ATOM 728 N N . PRO A 1 91 ? -3.195 14.606 14.978 1.00 56.88 91 PRO A N 1
ATOM 729 C CA . PRO A 1 91 ? -3.321 16.035 14.670 1.00 56.88 91 PRO A CA 1
ATOM 730 C C . PRO A 1 91 ? -2.089 16.682 14.012 1.00 56.88 91 PRO A C 1
ATOM 732 O O . PRO A 1 91 ? -2.096 17.887 13.779 1.00 56.88 91 PRO A O 1
ATOM 735 N N . ARG A 1 92 ? -1.017 15.921 13.752 1.00 57.66 92 ARG A N 1
ATOM 736 C CA . ARG A 1 92 ? 0.225 16.407 13.120 1.00 57.66 92 ARG A CA 1
ATOM 737 C C . ARG A 1 92 ? 0.534 15.728 11.780 1.00 57.66 92 ARG A C 1
ATOM 739 O O . ARG A 1 92 ? 1.614 15.958 11.244 1.00 57.66 92 ARG A O 1
ATOM 746 N N . ASP A 1 93 ? -0.378 14.910 11.257 1.00 62.41 93 ASP A N 1
ATOM 747 C CA . ASP A 1 93 ? -0.253 14.321 9.920 1.00 62.41 93 ASP A CA 1
ATOM 748 C C . ASP A 1 93 ? -0.694 15.353 8.852 1.00 62.41 93 ASP A C 1
ATOM 750 O O . ASP A 1 93 ? -1.842 15.807 8.916 1.00 62.41 93 ASP A O 1
ATOM 754 N N . PRO A 1 94 ? 0.202 15.792 7.941 1.00 58.31 94 PRO A N 1
ATOM 755 C CA . PRO A 1 94 ? -0.007 16.957 7.067 1.00 58.31 94 PRO A CA 1
ATOM 756 C C . PRO A 1 94 ? -1.105 16.839 5.999 1.00 58.31 94 PRO A C 1
ATOM 758 O O . PRO A 1 94 ? -1.383 15.730 5.497 1.00 58.31 94 PRO A O 1
#

Radius of gyration: 14.57 Å; chains: 1; bounding box: 32×39×33 Å

Secondary structure (DSSP, 8-state):
------------SS-HHHHHHHHH-GGGGGGT-TTEEEEEEEEE-TTSSEEEEEEEEEE--SS--EEEEEEEEEEEETTTEEEEEEE--STT--

Foldseek 3Di:
DDDDDDDDDDDDPDPLQVVQVVVQPVQCCVVPPVQWPGKDQPDAPPVRTRQKIWTWGWADDPPDTDIDTFIWGWDDDPRHDIDTDTDDPDDPRD

Sequence (94 aa):
MKELQGRATGELDLPPDECFELLAAVERYPDWIEFMREVEVLDRERRGKPGRARAALHIPQSPFGTDFKLFMAVRTKRPGMITLTRVQEGPRDP